Protein AF-A0A093DUX9-F1 (afdb_monomer)

Mean predicted aligned error: 4.05 Å

Structure (mmCIF, N/CA/C/O backbone):
data_AF-A0A093DUX9-F1
#
_entry.id   AF-A0A093DUX9-F1
#
loop_
_atom_site.group_PDB
_atom_site.id
_atom_site.type_symbol
_atom_site.label_atom_id
_atom_site.label_alt_id
_atom_site.label_comp_id
_atom_site.label_asym_id
_atom_site.label_entity_id
_atom_site.label_seq_id
_atom_site.pdbx_PDB_ins_code
_atom_site.Cartn_x
_atom_site.Cartn_y
_atom_site.Cartn_z
_atom_site.occupancy
_atom_site.B_iso_or_equiv
_atom_site.auth_seq_id
_atom_site.auth_comp_id
_atom_site.auth_asym_id
_atom_site.auth_atom_id
_atom_site.pdbx_PDB_model_num
ATOM 1 N N . TYR A 1 1 ? -20.071 2.896 9.897 1.00 90.00 1 TYR A N 1
ATOM 2 C CA . TYR A 1 1 ? -19.158 2.343 8.878 1.00 90.00 1 TYR A CA 1
ATOM 3 C C . TYR A 1 1 ? -18.357 1.132 9.365 1.00 90.00 1 TYR A C 1
ATOM 5 O O . TYR A 1 1 ? -17.882 0.376 8.528 1.00 90.00 1 TYR A O 1
ATOM 13 N N . THR A 1 2 ? -18.214 0.906 10.672 1.00 94.50 2 THR A N 1
ATOM 14 C CA . THR A 1 2 ? -17.433 -0.192 11.267 1.00 94.50 2 THR A CA 1
ATOM 15 C C . THR A 1 2 ? -18.324 -1.290 11.864 1.00 94.50 2 THR A C 1
ATOM 17 O O . THR A 1 2 ? -19.437 -1.023 12.318 1.00 94.50 2 THR A O 1
ATOM 20 N N . LEU A 1 3 ? -17.825 -2.530 11.890 1.00 92.88 3 LEU A N 1
ATOM 21 C CA . LEU A 1 3 ? -18.452 -3.678 12.562 1.00 92.88 3 LEU A CA 1
ATOM 22 C C . LEU A 1 3 ? -17.737 -3.993 13.878 1.00 92.88 3 LEU A C 1
ATOM 24 O O . LEU A 1 3 ? -16.577 -3.620 14.057 1.00 92.88 3 LEU A O 1
ATOM 28 N N . ASP A 1 4 ? -18.424 -4.681 14.788 1.00 93.56 4 ASP A N 1
ATOM 29 C CA . ASP A 1 4 ? -17.842 -5.113 16.060 1.00 93.56 4 ASP A CA 1
ATOM 30 C C . ASP A 1 4 ? -16.812 -6.233 15.868 1.00 93.56 4 ASP A C 1
ATOM 32 O O . ASP A 1 4 ? -17.068 -7.168 15.110 1.00 93.56 4 ASP A O 1
ATOM 36 N N . ASN A 1 5 ? -15.627 -6.089 16.474 1.00 91.62 5 ASN A N 1
ATOM 37 C CA . ASN A 1 5 ? -14.488 -6.997 16.304 1.00 91.62 5 ASN A CA 1
ATOM 38 C C . ASN A 1 5 ? -13.404 -6.781 17.378 1.00 91.62 5 ASN A C 1
ATOM 40 O O . ASN A 1 5 ? -13.382 -5.744 18.036 1.00 91.62 5 ASN A O 1
ATOM 44 N N . ASP A 1 6 ? -12.463 -7.726 17.466 1.00 92.38 6 ASP A N 1
ATOM 45 C CA . ASP A 1 6 ? -11.360 -7.724 18.441 1.00 92.38 6 ASP A CA 1
ATOM 46 C C . ASP A 1 6 ? -10.041 -7.123 17.903 1.00 92.38 6 ASP A C 1
ATOM 48 O O . ASP A 1 6 ? -8.997 -7.229 18.546 1.00 92.38 6 ASP A O 1
ATOM 52 N N . VAL A 1 7 ? -10.056 -6.520 16.709 1.00 93.38 7 VAL A N 1
ATOM 53 C CA . VAL A 1 7 ? -8.857 -5.980 16.039 1.00 93.38 7 VAL A CA 1
ATOM 54 C C . VAL A 1 7 ? -8.698 -4.483 16.302 1.00 93.38 7 VAL A C 1
ATOM 56 O O . VAL A 1 7 ? -7.594 -4.016 16.582 1.00 93.38 7 VAL A O 1
ATOM 59 N N . LEU A 1 8 ? -9.791 -3.721 16.210 1.00 94.75 8 LEU A N 1
ATOM 60 C CA . LEU A 1 8 ? -9.800 -2.272 16.419 1.00 94.75 8 LEU A CA 1
ATOM 61 C C .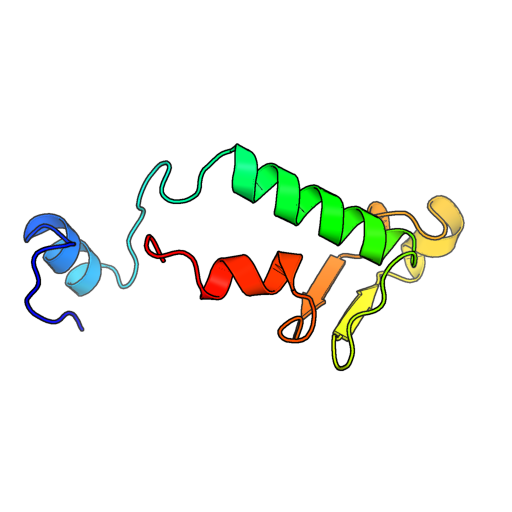 LEU A 1 8 ? -10.405 -1.916 17.774 1.00 94.75 8 LEU A C 1
ATOM 63 O O . LEU A 1 8 ? -11.464 -2.423 18.141 1.00 94.75 8 LEU A O 1
ATOM 67 N N . THR A 1 9 ? -9.789 -0.969 18.483 1.00 95.31 9 THR A N 1
ATOM 68 C CA . THR A 1 9 ? -10.369 -0.462 19.733 1.00 95.31 9 THR A CA 1
ATOM 69 C C . THR A 1 9 ? -11.627 0.363 19.463 1.00 95.31 9 THR A C 1
ATOM 71 O O . THR A 1 9 ? -11.829 0.906 18.370 1.00 95.31 9 THR A O 1
ATOM 74 N N . THR A 1 10 ? -12.470 0.512 20.484 1.00 95.75 10 THR A N 1
ATOM 75 C CA . THR A 1 10 ? -13.668 1.357 20.418 1.00 95.75 10 THR A CA 1
ATOM 76 C C . THR A 1 10 ? -13.329 2.786 19.995 1.00 95.75 10 THR A C 1
ATOM 78 O O . THR A 1 10 ? -14.017 3.361 19.156 1.00 95.75 10 THR A O 1
ATOM 81 N N . GLU A 1 11 ? -12.236 3.347 20.511 1.00 96.12 11 GLU A N 1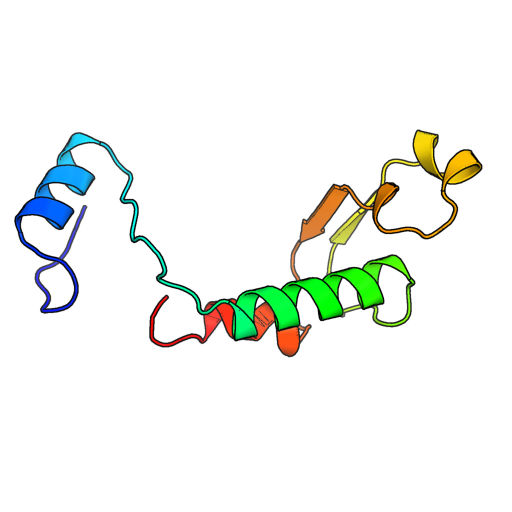
ATOM 82 C CA . GLU A 1 11 ? -11.789 4.703 20.183 1.00 96.12 11 GLU A CA 1
ATOM 83 C C . GLU A 1 11 ? -11.336 4.813 18.726 1.00 96.12 11 GLU A C 1
ATOM 85 O O . GLU A 1 11 ? -11.640 5.801 18.064 1.00 96.12 11 GLU A O 1
ATOM 90 N N . GLN A 1 12 ? -10.642 3.799 18.200 1.00 97.06 12 GLN A N 1
ATOM 91 C CA . GLN A 1 12 ? -10.234 3.763 16.794 1.00 97.06 12 GLN A CA 1
ATOM 92 C C . GLN A 1 12 ? -11.439 3.686 15.856 1.00 97.06 12 GLN A C 1
ATOM 94 O O . GLN A 1 12 ? -11.470 4.367 14.830 1.00 97.06 12 GLN A O 1
ATOM 99 N N . ARG A 1 13 ? -12.444 2.883 16.218 1.00 97.19 13 ARG A N 1
ATOM 100 C CA . ARG A 1 13 ? -13.696 2.792 15.463 1.00 97.19 13 ARG A CA 1
ATOM 101 C C . ARG A 1 13 ? -14.454 4.109 15.500 1.00 97.19 13 ARG A C 1
ATOM 103 O O . ARG A 1 13 ? -14.806 4.604 14.438 1.00 97.19 13 ARG A O 1
ATOM 110 N N . GLN A 1 14 ? -14.633 4.706 16.679 1.00 97.12 14 GLN A N 1
ATOM 111 C CA . GLN A 1 14 ? -15.291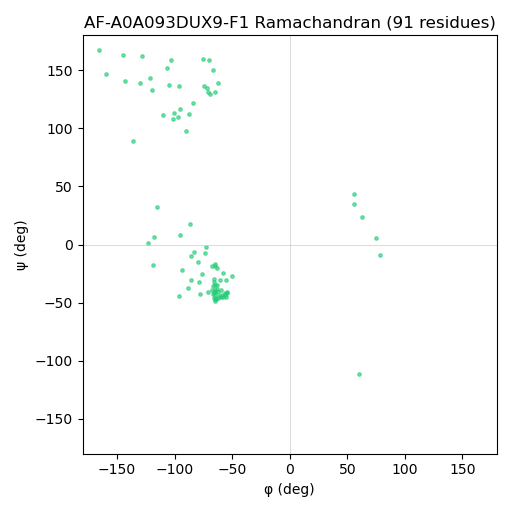 6.006 16.807 1.00 97.12 14 GLN A CA 1
ATOM 112 C C . GLN A 1 14 ? -14.552 7.086 16.008 1.00 97.12 14 GLN A C 1
ATOM 114 O O . GLN A 1 14 ? -15.177 7.829 15.258 1.00 97.12 14 GLN A O 1
ATOM 119 N N . PHE A 1 15 ? -13.217 7.112 16.073 1.00 98.00 15 PHE A N 1
ATOM 120 C CA . PHE A 1 15 ? -12.409 8.013 15.256 1.00 98.00 15 PHE A CA 1
ATOM 121 C C . PHE A 1 15 ? -12.691 7.828 13.759 1.00 98.00 15 PHE A C 1
ATOM 123 O O . PHE A 1 15 ? -12.843 8.815 13.042 1.00 98.00 15 PHE A O 1
ATOM 130 N N . TYR A 1 16 ? -12.788 6.585 13.281 1.00 97.56 16 TYR A N 1
ATOM 131 C CA . TYR A 1 16 ? -13.123 6.310 11.885 1.00 97.56 16 TYR A CA 1
ATOM 132 C C . TYR A 1 16 ? -14.550 6.749 11.527 1.00 97.56 16 TYR A C 1
ATOM 134 O O . TYR A 1 16 ? -14.745 7.315 10.456 1.00 97.56 16 TYR A O 1
ATOM 142 N N . GLU A 1 17 ? -15.538 6.528 12.399 1.00 97.25 17 GLU A N 1
ATOM 143 C CA . GLU A 1 17 ? -16.912 7.008 12.178 1.00 97.25 17 GLU A CA 1
ATOM 144 C C . GLU A 1 17 ? -16.965 8.537 12.035 1.00 97.25 17 GLU A C 1
ATOM 146 O O . GLU A 1 17 ? -17.675 9.046 11.169 1.00 97.25 17 GLU A O 1
ATOM 151 N N . ASP A 1 18 ? -16.174 9.256 12.835 1.00 98.12 18 ASP A N 1
ATOM 152 C CA . ASP A 1 18 ? -16.155 10.720 12.845 1.00 98.12 18 ASP A CA 1
ATOM 153 C C . ASP A 1 18 ? -15.341 11.319 11.680 1.00 98.12 18 ASP A C 1
ATOM 155 O O . ASP A 1 18 ? -15.662 12.405 11.197 1.00 98.12 18 ASP A O 1
ATOM 159 N N . ASN A 1 19 ? -14.280 10.635 11.222 1.00 98.06 19 ASN A N 1
ATOM 160 C CA . ASN A 1 19 ? -13.279 11.211 10.307 1.00 98.06 19 ASN A CA 1
ATOM 161 C C . ASN A 1 19 ? -13.162 10.503 8.944 1.00 98.06 19 ASN A C 1
ATOM 163 O O . ASN A 1 19 ? -12.584 11.064 8.013 1.00 98.06 19 ASN A O 1
ATOM 167 N N . GLY A 1 20 ? -13.658 9.272 8.805 1.00 97.31 20 GLY A N 1
ATOM 168 C CA . GLY A 1 20 ? -13.592 8.477 7.571 1.00 97.31 20 GLY A CA 1
ATOM 169 C C . GLY A 1 20 ? -12.221 7.869 7.240 1.00 97.31 20 GLY A C 1
ATOM 170 O O . GLY A 1 20 ? -12.058 7.281 6.171 1.00 97.31 20 GLY A O 1
ATOM 171 N N . TYR A 1 21 ? -11.227 7.991 8.125 1.00 97.19 21 TYR A N 1
ATOM 172 C CA . TYR A 1 21 ? -9.912 7.359 7.982 1.00 97.19 21 TYR A CA 1
ATOM 173 C C . TYR A 1 21 ? -9.350 6.923 9.338 1.00 97.19 21 TYR A C 1
ATOM 175 O O . TYR A 1 21 ? -9.795 7.380 10.387 1.00 97.19 21 TYR A O 1
ATOM 183 N N . LEU A 1 22 ? -8.349 6.041 9.314 1.00 97.38 22 LEU A N 1
ATOM 184 C CA . LEU A 1 22 ? -7.635 5.584 10.504 1.00 97.38 22 LEU A CA 1
ATOM 185 C C . LEU A 1 22 ? -6.150 5.388 10.180 1.00 97.38 22 LEU A C 1
ATOM 187 O O . LEU A 1 22 ? -5.808 4.899 9.107 1.00 97.38 22 LEU A O 1
ATOM 191 N N . LEU A 1 23 ? -5.267 5.763 11.108 1.00 96.94 23 LEU A N 1
ATOM 192 C CA . LEU A 1 23 ? -3.823 5.559 10.980 1.00 96.94 23 LEU A CA 1
ATOM 193 C C . LEU A 1 23 ? -3.348 4.495 11.971 1.00 96.94 23 LEU A C 1
ATOM 195 O O . LEU A 1 23 ? -3.288 4.756 13.174 1.00 96.94 23 LEU A O 1
ATOM 199 N N . ILE A 1 24 ? -2.925 3.337 11.460 1.00 97.12 24 ILE A N 1
ATOM 200 C CA . ILE A 1 24 ? -2.243 2.312 12.256 1.00 97.12 24 ILE A CA 1
ATOM 201 C C . ILE A 1 24 ? -0.737 2.407 12.013 1.00 97.12 24 ILE A C 1
ATOM 203 O O . ILE A 1 24 ? -0.240 2.193 10.907 1.00 97.12 24 ILE A O 1
ATOM 207 N N . LYS A 1 25 ? 0.009 2.790 13.050 1.00 96.25 25 LYS A N 1
ATOM 208 C CA . LYS A 1 25 ? 1.465 2.956 12.957 1.00 96.25 25 LYS A CA 1
ATOM 209 C C . LYS A 1 25 ? 2.141 1.589 12.921 1.00 96.25 25 LYS A C 1
ATOM 211 O O . LYS A 1 25 ? 1.823 0.743 13.746 1.00 96.25 25 LYS A O 1
ATOM 216 N N . LYS A 1 26 ? 3.134 1.434 12.037 1.00 96.19 26 LYS A N 1
ATOM 217 C CA . LYS A 1 26 ? 3.951 0.211 11.909 1.00 96.19 26 LYS A CA 1
ATOM 218 C C . LYS A 1 26 ? 3.123 -1.062 11.655 1.00 96.19 26 LYS A C 1
ATOM 220 O O . LYS A 1 26 ? 3.475 -2.118 12.161 1.00 96.19 26 LYS A O 1
ATOM 225 N N . LEU A 1 27 ? 2.021 -0.942 10.906 1.00 97.25 27 LEU A N 1
ATOM 226 C CA . LEU A 1 27 ? 1.162 -2.081 10.566 1.00 97.25 27 LEU A CA 1
ATOM 227 C C . LEU A 1 27 ? 1.885 -3.093 9.667 1.00 97.25 27 LEU A C 1
ATOM 229 O O . LEU A 1 27 ? 1.844 -4.288 9.919 1.00 97.25 27 LEU A O 1
ATOM 233 N N . VAL A 1 28 ? 2.574 -2.595 8.638 1.00 97.94 28 VAL A N 1
ATOM 234 C CA . VAL A 1 28 ? 3.390 -3.405 7.726 1.00 97.94 28 VAL A CA 1
ATOM 235 C C . VAL A 1 28 ? 4.842 -3.357 8.188 1.00 97.94 28 VAL A C 1
ATOM 237 O O . VAL A 1 28 ? 5.346 -2.284 8.532 1.00 97.94 28 VAL A O 1
ATOM 240 N N . SER A 1 29 ? 5.509 -4.511 8.194 1.00 98.06 29 SER A N 1
ATOM 241 C CA . SER A 1 29 ? 6.905 -4.634 8.614 1.00 98.06 29 SER A CA 1
ATOM 242 C C . SER A 1 29 ? 7.866 -3.909 7.658 1.00 98.06 29 SER A C 1
A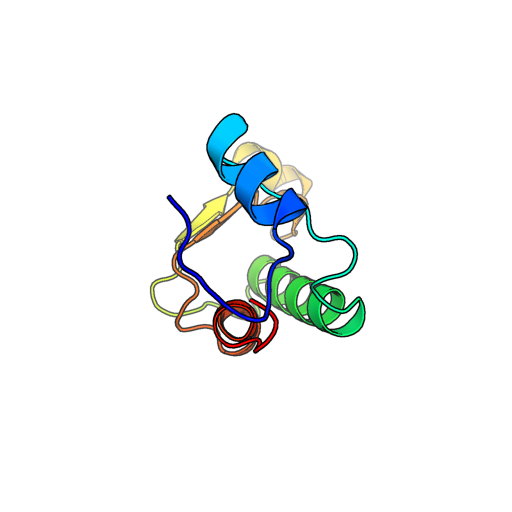TOM 244 O O . SER A 1 29 ? 7.629 -3.832 6.450 1.00 98.06 29 SER A O 1
ATOM 246 N N . ASP A 1 30 ? 8.997 -3.420 8.179 1.00 98.25 30 ASP A N 1
ATOM 247 C CA . ASP A 1 30 ? 10.055 -2.825 7.344 1.00 98.25 30 ASP A CA 1
ATOM 248 C C . ASP A 1 30 ? 10.619 -3.842 6.330 1.00 98.25 30 ASP A C 1
ATOM 250 O O . ASP A 1 30 ? 11.018 -3.472 5.225 1.00 98.25 30 ASP A O 1
ATOM 254 N N . GLU A 1 31 ? 10.616 -5.134 6.681 1.00 98.19 31 GLU A N 1
ATOM 255 C CA . GLU A 1 31 ? 11.032 -6.223 5.793 1.00 98.19 31 GLU A CA 1
ATOM 256 C C . GLU A 1 31 ? 10.099 -6.356 4.582 1.00 98.19 31 GLU A C 1
ATOM 258 O O . GLU A 1 31 ? 10.568 -6.427 3.443 1.00 98.19 31 GLU A O 1
ATOM 263 N N . ASP A 1 32 ? 8.783 -6.347 4.801 1.00 98.19 32 ASP A N 1
ATOM 264 C CA . ASP A 1 32 ? 7.804 -6.422 3.717 1.00 98.19 32 ASP A CA 1
ATOM 265 C C . ASP A 1 32 ? 7.843 -5.177 2.833 1.00 98.19 32 ASP A C 1
ATOM 267 O O . ASP A 1 32 ? 7.866 -5.306 1.606 1.00 98.19 32 ASP A O 1
ATOM 271 N N . ILE A 1 33 ? 7.948 -3.986 3.435 1.00 98.31 33 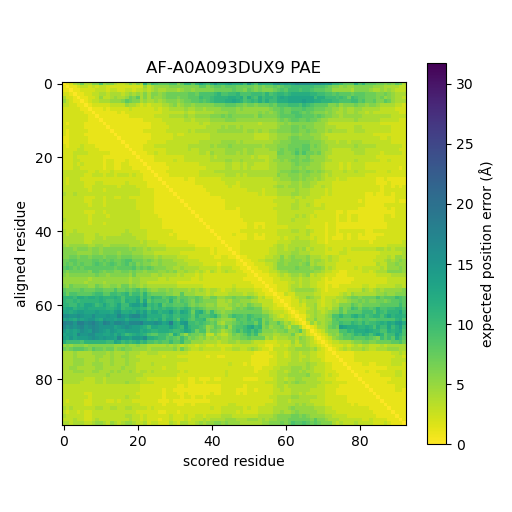ILE A N 1
ATOM 272 C CA . ILE A 1 33 ? 8.126 -2.721 2.705 1.00 98.31 33 ILE A CA 1
ATOM 273 C 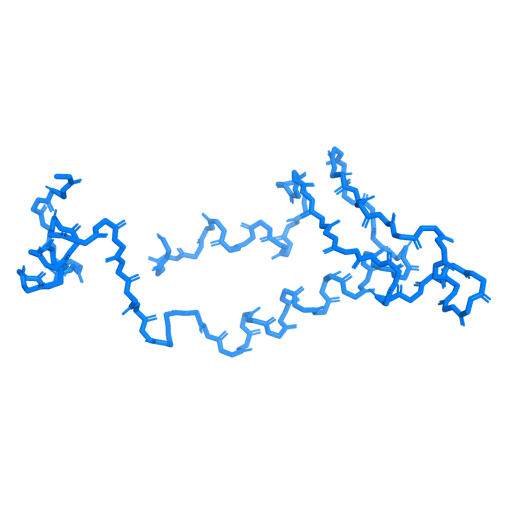C . ILE A 1 33 ? 9.348 -2.805 1.783 1.00 98.31 33 ILE A C 1
ATOM 275 O O . ILE A 1 33 ? 9.271 -2.443 0.605 1.00 98.31 33 ILE A O 1
ATOM 279 N N . GLU A 1 34 ? 10.470 -3.324 2.283 1.00 98.50 34 GLU A N 1
ATOM 280 C CA . GLU A 1 34 ? 11.695 -3.470 1.500 1.00 98.50 34 GLU A CA 1
ATOM 281 C C . GLU A 1 34 ? 11.548 -4.499 0.367 1.00 98.50 34 GLU A C 1
ATOM 283 O O . GLU A 1 34 ? 12.080 -4.293 -0.729 1.00 98.50 34 GLU A O 1
ATOM 288 N N . ARG A 1 35 ? 10.797 -5.585 0.579 1.00 98.44 35 ARG A N 1
ATOM 289 C CA . ARG A 1 35 ? 10.476 -6.559 -0.478 1.00 98.44 35 ARG A CA 1
ATOM 290 C C . ARG A 1 35 ? 9.630 -5.932 -1.587 1.00 98.44 35 ARG A C 1
ATOM 292 O O . ARG A 1 35 ? 9.996 -6.056 -2.755 1.00 98.44 35 ARG A O 1
ATOM 299 N N . PHE A 1 36 ? 8.574 -5.191 -1.243 1.00 98.06 36 PHE A N 1
ATOM 300 C CA . PHE A 1 36 ? 7.740 -4.494 -2.232 1.00 98.06 36 PHE A CA 1
ATOM 301 C C . PHE A 1 36 ? 8.542 -3.450 -3.014 1.00 98.06 36 PHE A C 1
ATOM 303 O O . PHE A 1 36 ? 8.436 -3.359 -4.238 1.00 98.06 36 PHE A O 1
ATOM 310 N N . ARG A 1 37 ? 9.417 -2.705 -2.324 1.00 97.38 37 ARG A N 1
ATOM 311 C CA . ARG A 1 37 ? 10.325 -1.742 -2.956 1.00 97.38 37 ARG A CA 1
ATOM 312 C C . ARG A 1 37 ? 11.253 -2.420 -3.963 1.00 97.38 37 ARG A C 1
ATOM 314 O O . ARG A 1 37 ? 11.436 -1.902 -5.065 1.00 97.38 37 ARG A O 1
ATOM 321 N N . LYS A 1 38 ? 11.839 -3.570 -3.611 1.00 97.81 38 LYS A N 1
ATOM 322 C CA . LYS A 1 38 ? 12.709 -4.339 -4.515 1.00 97.81 38 LYS A CA 1
ATOM 323 C C . LYS A 1 38 ? 11.959 -4.805 -5.758 1.00 97.81 38 LYS A C 1
ATOM 325 O O . LYS A 1 38 ? 12.488 -4.630 -6.853 1.00 97.81 38 LYS A O 1
ATOM 330 N N . GLU A 1 39 ? 10.744 -5.327 -5.616 1.00 97.69 39 GLU A N 1
ATOM 331 C CA . GLU A 1 39 ? 9.966 -5.773 -6.776 1.00 97.69 39 GLU A CA 1
ATOM 332 C C . GLU A 1 39 ? 9.587 -4.607 -7.693 1.00 97.69 39 GLU A C 1
ATOM 334 O O . GLU A 1 39 ? 9.806 -4.670 -8.904 1.00 97.69 39 GLU A O 1
ATOM 339 N N . PHE A 1 40 ? 9.156 -3.478 -7.123 1.00 96.56 40 PHE A N 1
ATOM 340 C CA . PHE A 1 40 ? 8.906 -2.259 -7.891 1.00 96.56 40 PHE A CA 1
ATOM 341 C C . PHE A 1 40 ? 10.141 -1.811 -8.692 1.00 96.56 40 PHE A C 1
ATOM 343 O O . PHE A 1 40 ? 10.030 -1.462 -9.870 1.00 96.56 40 PHE A O 1
ATOM 350 N N . MET A 1 41 ? 11.339 -1.874 -8.102 1.00 95.62 41 MET A N 1
ATOM 351 C CA . MET A 1 41 ? 12.583 -1.554 -8.813 1.00 95.62 41 MET A CA 1
ATOM 352 C C . MET A 1 41 ? 12.852 -2.507 -9.985 1.00 95.62 41 MET A C 1
ATOM 354 O O . MET A 1 41 ? 13.320 -2.056 -11.035 1.00 95.62 41 MET A O 1
ATOM 358 N N . ARG A 1 42 ? 12.548 -3.803 -9.840 1.00 96.19 42 ARG A N 1
ATOM 359 C CA . ARG A 1 42 ? 12.667 -4.795 -10.924 1.00 96.19 42 ARG A CA 1
ATOM 360 C C . ARG A 1 42 ? 11.691 -4.489 -12.063 1.00 96.19 42 ARG A C 1
ATOM 362 O O . ARG A 1 42 ? 12.082 -4.554 -13.229 1.00 96.19 42 ARG A O 1
ATOM 369 N N . ILE A 1 43 ? 10.467 -4.060 -11.745 1.00 94.81 43 ILE A N 1
ATOM 370 C CA . ILE A 1 43 ? 9.486 -3.591 -12.739 1.00 94.81 43 ILE A CA 1
ATOM 371 C C . ILE A 1 43 ? 10.004 -2.353 -13.480 1.00 94.81 43 ILE A C 1
ATOM 373 O O . ILE A 1 43 ? 9.961 -2.298 -14.711 1.00 94.81 43 ILE A O 1
ATOM 377 N N . CYS A 1 44 ? 10.556 -1.374 -12.758 1.00 92.12 44 CYS A N 1
ATOM 378 C CA . CYS A 1 44 ? 11.103 -0.157 -13.364 1.00 92.12 44 CYS A CA 1
ATOM 379 C C . CYS A 1 44 ? 12.207 -0.474 -14.380 1.00 92.12 44 CYS A C 1
ATOM 381 O O . CYS A 1 44 ? 12.169 0.011 -15.514 1.00 92.12 44 CYS A O 1
ATOM 383 N N . LYS A 1 45 ? 13.121 -1.377 -14.005 1.00 91.56 45 LYS A N 1
ATOM 384 C CA . LYS A 1 45 ? 14.210 -1.878 -14.856 1.00 91.56 45 LYS A CA 1
ATOM 385 C C . LYS A 1 45 ? 13.753 -2.828 -15.967 1.00 91.56 45 LYS A C 1
ATOM 387 O O . LYS A 1 45 ? 14.579 -3.240 -16.778 1.00 91.56 45 LYS A O 1
ATOM 392 N N . ARG A 1 46 ? 12.453 -3.144 -16.043 1.00 89.94 46 ARG A N 1
ATOM 393 C CA . ARG A 1 46 ? 11.847 -4.102 -16.987 1.00 89.94 46 ARG A CA 1
ATOM 394 C C . ARG A 1 46 ? 12.352 -5.540 -16.824 1.00 89.94 46 ARG A C 1
ATOM 396 O O . ARG A 1 46 ? 12.282 -6.325 -17.763 1.00 89.94 46 ARG A O 1
ATOM 403 N N . GLU A 1 47 ? 12.853 -5.885 -15.642 1.00 94.25 47 GLU A N 1
ATOM 404 C CA . GLU A 1 47 ? 13.242 -7.255 -15.280 1.00 94.25 47 GLU A CA 1
ATOM 405 C C . GLU A 1 47 ? 12.008 -8.120 -14.982 1.00 94.25 47 GLU A C 1
ATOM 407 O O . GLU A 1 47 ? 12.043 -9.339 -15.134 1.00 94.25 47 GLU A O 1
ATOM 412 N N . VAL A 1 48 ? 10.912 -7.475 -14.572 1.00 94.31 48 VAL A N 1
ATOM 413 C CA . VAL A 1 48 ? 9.598 -8.076 -14.335 1.00 94.31 48 VAL A CA 1
ATOM 414 C C . VAL A 1 48 ? 8.554 -7.244 -15.070 1.00 94.31 48 VAL A C 1
ATOM 416 O O . VAL A 1 48 ? 8.623 -6.015 -15.084 1.00 94.31 48 VAL A O 1
ATOM 419 N N . ASN A 1 49 ? 7.593 -7.911 -15.704 1.00 93.00 49 ASN A N 1
ATOM 420 C CA . ASN A 1 49 ? 6.460 -7.265 -16.354 1.00 93.00 49 ASN A CA 1
ATOM 421 C C . ASN A 1 49 ? 5.186 -8.048 -16.011 1.00 93.00 49 ASN A C 1
ATOM 423 O O . ASN A 1 49 ? 4.872 -9.010 -16.718 1.00 93.00 49 ASN A O 1
ATOM 427 N N . PRO A 1 50 ? 4.503 -7.703 -14.906 1.00 94.00 50 PRO A N 1
ATOM 428 C CA . PRO A 1 50 ? 3.343 -8.453 -14.451 1.00 94.00 50 PRO A CA 1
ATOM 429 C C . PRO A 1 50 ? 2.223 -8.419 -15.488 1.00 94.00 50 PRO A C 1
ATOM 431 O O . PRO A 1 50 ? 1.968 -7.390 -16.119 1.00 94.00 50 PRO A O 1
ATOM 434 N N . LEU A 1 51 ? 1.555 -9.555 -15.680 1.00 94.62 51 LEU A N 1
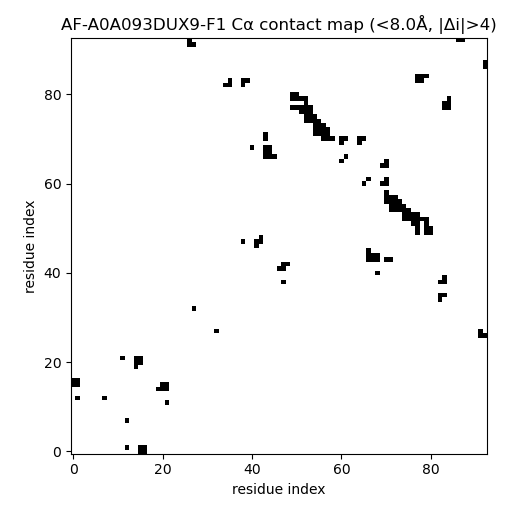ATOM 435 C CA . LEU A 1 51 ? 0.467 -9.656 -16.644 1.00 94.62 51 LEU A CA 1
ATOM 436 C C . LEU A 1 51 ? -0.697 -8.754 -16.214 1.00 94.62 51 LEU A C 1
ATOM 438 O O . LEU A 1 51 ? -1.117 -8.783 -15.064 1.00 94.62 51 LEU A O 1
ATOM 442 N N . GLY A 1 52 ? -1.215 -7.951 -17.143 1.00 94.06 52 GLY A N 1
ATOM 443 C CA . GLY A 1 52 ? -2.344 -7.054 -16.879 1.00 94.06 52 GLY A CA 1
ATOM 444 C C . GLY A 1 52 ? -1.991 -5.769 -16.124 1.00 94.06 52 GLY A C 1
ATOM 445 O O . GLY A 1 52 ? -2.823 -4.867 -16.093 1.00 94.06 52 GLY A O 1
ATOM 446 N N . ALA A 1 53 ? -0.770 -5.631 -15.598 1.00 96.44 53 ALA A N 1
ATOM 447 C CA . ALA A 1 53 ? -0.379 -4.432 -14.870 1.00 96.44 53 ALA A CA 1
ATOM 448 C C . ALA A 1 53 ? -0.201 -3.220 -15.796 1.00 96.44 53 ALA A C 1
ATOM 450 O O . ALA A 1 53 ? 0.463 -3.280 -16.837 1.00 96.44 53 ALA A O 1
ATOM 451 N N . MET A 1 54 ? -0.742 -2.078 -15.376 1.00 95.94 54 MET A N 1
ATOM 452 C CA . MET A 1 54 ? -0.578 -0.798 -16.060 1.00 95.94 54 MET A CA 1
ATOM 453 C C . MET A 1 54 ? 0.569 -0.004 -15.434 1.00 95.94 54 MET A C 1
ATOM 455 O O . MET A 1 54 ? 0.495 0.418 -14.280 1.00 95.94 54 MET A O 1
ATOM 459 N N . ILE A 1 55 ? 1.622 0.250 -16.216 1.00 94.75 55 ILE A N 1
ATOM 460 C CA . ILE A 1 55 ? 2.789 1.030 -15.782 1.00 94.75 55 ILE A CA 1
ATOM 461 C C . ILE A 1 55 ? 2.690 2.447 -16.354 1.00 94.75 55 ILE A C 1
ATOM 463 O O . ILE A 1 55 ? 2.899 2.660 -17.550 1.00 94.75 55 ILE A O 1
ATOM 467 N N . MET A 1 56 ? 2.405 3.424 -15.494 1.00 93.56 56 MET A N 1
ATOM 468 C CA . MET A 1 56 ? 2.333 4.839 -15.854 1.00 93.56 56 MET A CA 1
ATOM 469 C C . MET A 1 56 ? 3.729 5.460 -15.830 1.00 93.56 56 MET A C 1
ATOM 471 O O . MET A 1 56 ? 4.405 5.451 -14.796 1.00 93.56 56 MET A O 1
ATOM 475 N N . LYS A 1 57 ? 4.148 6.018 -16.967 1.00 91.69 57 LYS A N 1
ATOM 476 C CA . LYS A 1 57 ? 5.479 6.600 -17.161 1.00 91.69 57 LYS A CA 1
ATOM 477 C C . LYS A 1 57 ? 5.396 8.061 -17.561 1.00 91.69 57 LYS A C 1
ATOM 479 O O . LYS A 1 57 ? 4.520 8.436 -18.337 1.00 91.69 57 LYS A O 1
ATOM 484 N N . ASP A 1 58 ? 6.338 8.853 -17.070 1.00 90.88 58 ASP A N 1
ATOM 485 C CA . ASP A 1 58 ? 6.571 10.201 -17.571 1.00 90.88 58 ASP A CA 1
ATOM 486 C C . ASP A 1 58 ? 7.603 10.159 -18.704 1.00 90.88 58 ASP A C 1
ATOM 488 O O . ASP A 1 58 ? 8.815 10.117 -18.479 1.00 90.88 58 ASP A O 1
ATOM 492 N N . GLU A 1 59 ? 7.128 10.151 -19.950 1.00 85.19 59 GLU A N 1
ATOM 493 C CA . GLU A 1 59 ? 8.011 10.092 -21.121 1.00 85.19 59 GLU A CA 1
ATOM 494 C C . GLU A 1 59 ? 8.925 11.325 -21.241 1.00 85.19 59 GLU A C 1
ATOM 496 O O . GLU A 1 59 ? 9.982 11.224 -21.865 1.00 85.19 59 GLU A O 1
ATOM 501 N N . SER A 1 60 ? 8.593 12.460 -20.607 1.00 89.06 60 SER A N 1
ATOM 502 C CA . SER A 1 60 ? 9.467 13.642 -20.616 1.00 89.06 60 SER A CA 1
ATOM 503 C C . SER A 1 60 ? 10.791 13.391 -19.882 1.00 89.06 60 SER A C 1
ATOM 505 O O . SER A 1 60 ? 11.834 13.917 -20.271 1.00 89.06 60 SER A O 1
ATOM 507 N N . LEU A 1 61 ? 10.773 12.508 -18.880 1.00 87.50 61 LEU A N 1
ATOM 508 C CA . LEU A 1 61 ? 11.926 12.133 -18.060 1.00 87.50 61 LEU A CA 1
ATOM 509 C C . LEU A 1 61 ? 12.770 11.013 -18.683 1.00 87.50 61 LEU A C 1
ATOM 511 O O . LEU A 1 61 ? 13.881 10.724 -18.225 1.00 87.50 61 LEU A O 1
ATOM 515 N N . ARG A 1 62 ? 12.273 10.378 -19.748 1.00 82.75 62 ARG A N 1
ATOM 516 C CA . ARG A 1 62 ? 12.918 9.218 -20.371 1.00 82.75 62 ARG A CA 1
ATOM 517 C C . ARG A 1 62 ? 14.272 9.547 -20.995 1.00 82.75 62 ARG A C 1
ATOM 519 O O . ARG A 1 62 ? 15.171 8.713 -20.941 1.00 82.75 62 ARG A O 1
ATOM 526 N N . SER A 1 63 ? 14.441 10.739 -21.564 1.00 84.75 63 SER A N 1
ATOM 527 C CA . SER A 1 63 ? 15.721 11.174 -22.145 1.00 84.75 63 SER A CA 1
ATOM 528 C C . SER A 1 63 ? 16.815 11.338 -21.084 1.00 84.75 63 SER A C 1
ATOM 530 O O . SER A 1 63 ? 17.981 11.070 -21.360 1.00 84.75 63 SER A O 1
ATOM 532 N N . GLN A 1 64 ? 16.436 11.728 -19.864 1.00 87.25 64 GLN A N 1
ATOM 533 C CA . GLN A 1 64 ? 17.356 11.978 -18.758 1.00 87.25 64 GLN A CA 1
ATOM 534 C C . GLN A 1 64 ? 17.650 10.718 -17.934 1.00 87.25 64 GLN A C 1
ATOM 536 O O . GLN A 1 64 ? 18.775 10.535 -17.472 1.00 87.25 64 GLN A O 1
ATOM 541 N N . TYR A 1 65 ? 16.650 9.855 -17.736 1.00 82.62 65 TYR A N 1
ATOM 542 C CA . TYR A 1 65 ? 16.730 8.742 -16.783 1.00 82.62 65 TYR A CA 1
ATOM 543 C C . TYR A 1 65 ? 16.487 7.355 -17.403 1.00 82.62 65 TYR A C 1
ATOM 545 O O . TYR A 1 65 ? 16.528 6.346 -16.698 1.00 82.62 65 TYR A O 1
ATOM 553 N N . GLY A 1 66 ? 16.264 7.262 -18.716 1.00 80.88 66 GLY A N 1
ATOM 554 C CA . GLY A 1 66 ? 16.167 5.994 -19.442 1.00 80.88 66 GLY A CA 1
ATOM 555 C C . GLY A 1 66 ? 15.031 5.087 -18.952 1.00 80.88 66 GLY A C 1
ATOM 556 O O . GLY A 1 66 ? 13.854 5.351 -19.191 1.00 80.88 66 GLY A O 1
ATOM 557 N N . HIS A 1 67 ? 15.384 3.966 -18.320 1.00 74.88 67 HIS A N 1
ATOM 558 C CA . HIS A 1 67 ? 14.446 2.997 -17.724 1.00 74.88 67 HIS A CA 1
ATOM 559 C C . HIS A 1 67 ? 14.599 2.909 -16.196 1.00 74.88 67 HIS A C 1
ATOM 561 O O . HIS A 1 67 ? 14.437 1.849 -15.605 1.00 74.88 67 HIS A O 1
ATOM 567 N N . SER A 1 68 ? 14.955 4.024 -15.559 1.00 79.75 68 SER A N 1
ATOM 568 C CA . SER A 1 68 ? 15.007 4.154 -14.100 1.00 79.75 68 SER A CA 1
ATOM 569 C C . SER A 1 68 ? 13.609 4.282 -13.486 1.00 79.75 68 SER A C 1
ATOM 571 O O . SER A 1 68 ? 12.653 4.713 -14.133 1.00 79.75 68 SER A O 1
ATOM 573 N N . GLU A 1 69 ? 13.525 3.979 -12.192 1.00 77.88 69 GLU A N 1
ATOM 574 C CA . GLU A 1 69 ? 12.402 4.269 -11.300 1.00 77.88 69 GLU A CA 1
ATOM 575 C C . GLU A 1 69 ? 11.928 5.723 -11.362 1.00 77.88 69 GLU A C 1
ATOM 577 O O . GLU A 1 69 ? 10.745 5.984 -11.195 1.00 77.88 69 GLU A O 1
ATOM 582 N N . LYS A 1 70 ? 12.814 6.666 -11.707 1.00 83.62 70 LYS A N 1
ATOM 583 C CA . LYS A 1 70 ? 12.474 8.088 -11.870 1.00 83.62 70 LYS A CA 1
ATOM 584 C C . LYS A 1 70 ? 11.508 8.369 -13.022 1.00 83.62 70 LYS A C 1
ATOM 586 O O . LYS A 1 70 ? 10.952 9.456 -13.085 1.00 83.62 70 LYS A O 1
ATOM 591 N N . VAL A 1 71 ? 11.347 7.423 -13.947 1.00 89.69 71 VAL A N 1
ATOM 592 C CA . VAL A 1 71 ? 10.436 7.534 -15.096 1.00 89.69 71 VAL A CA 1
ATOM 593 C C . VAL A 1 71 ? 9.073 6.911 -14.782 1.00 89.69 71 VAL A C 1
ATOM 595 O O . VAL A 1 71 ? 8.090 7.238 -15.441 1.00 89.69 71 VAL A O 1
ATOM 598 N N . VAL A 1 72 ? 8.990 6.002 -13.805 1.00 92.19 72 VAL A N 1
ATOM 599 C CA . VAL A 1 72 ? 7.761 5.273 -13.463 1.00 92.19 72 VAL A CA 1
ATOM 600 C C . VAL A 1 72 ? 7.065 5.959 -12.291 1.00 92.19 72 VAL A C 1
ATOM 602 O O . VAL A 1 72 ? 7.517 5.875 -11.155 1.00 92.19 72 VAL A O 1
ATOM 605 N N . ASN A 1 73 ? 5.921 6.587 -12.557 1.00 91.44 73 ASN A N 1
ATOM 606 C CA . ASN A 1 73 ? 5.153 7.303 -11.534 1.00 91.44 73 ASN A CA 1
ATOM 607 C C . ASN A 1 73 ? 4.205 6.382 -10.759 1.00 91.44 73 ASN A C 1
ATOM 609 O O . ASN A 1 73 ? 3.880 6.655 -9.605 1.00 91.44 73 ASN A O 1
ATOM 613 N N . LYS A 1 74 ? 3.699 5.326 -11.409 1.00 94.06 74 LYS A N 1
ATOM 614 C CA . LYS A 1 74 ? 2.701 4.430 -10.816 1.00 94.06 74 LYS A CA 1
ATOM 615 C C . LYS A 1 74 ? 2.656 3.080 -11.524 1.00 94.06 74 LYS A C 1
ATOM 617 O O . LYS A 1 74 ? 2.801 3.014 -12.742 1.00 94.06 74 LYS A O 1
ATOM 622 N N . VAL A 1 75 ? 2.377 2.029 -10.760 1.00 95.94 75 VAL A N 1
ATOM 623 C CA . VAL A 1 75 ? 1.979 0.706 -11.261 1.00 95.94 75 VAL A CA 1
ATOM 624 C C . VAL A 1 75 ? 0.593 0.398 -10.694 1.00 95.94 75 VAL A C 1
ATOM 626 O O . VAL A 1 75 ? 0.350 0.646 -9.513 1.00 95.94 75 VAL A O 1
ATOM 629 N N . GLN A 1 76 ? -0.328 -0.069 -11.532 1.00 97.25 76 GLN A N 1
ATOM 630 C CA . GLN A 1 76 ? -1.691 -0.462 -11.151 1.00 97.25 76 GLN A CA 1
ATOM 631 C C . GLN A 1 76 ? -1.989 -1.869 -11.669 1.00 97.25 76 GLN A C 1
ATOM 633 O O . GLN A 1 76 ? -1.278 -2.347 -12.551 1.00 97.25 76 GLN A O 1
ATOM 638 N N . ASP A 1 77 ? -3.020 -2.510 -11.118 1.00 96.88 77 ASP A N 1
ATOM 639 C CA . ASP A 1 77 ? -3.482 -3.845 -11.521 1.00 96.88 77 ASP A CA 1
ATOM 640 C C . ASP A 1 77 ? -2.376 -4.917 -11.454 1.00 96.88 77 ASP A C 1
ATOM 642 O O . ASP A 1 77 ? -2.194 -5.736 -12.353 1.00 96.88 77 ASP A O 1
ATOM 646 N N . PHE A 1 78 ? -1.598 -4.891 -10.368 1.00 96.94 78 PHE A N 1
ATOM 647 C CA . PHE A 1 78 ? -0.453 -5.775 -10.138 1.00 96.94 78 PHE A CA 1
ATOM 648 C C . PHE A 1 78 ? -0.819 -7.117 -9.480 1.00 96.94 78 PHE A C 1
ATOM 650 O O . PHE A 1 78 ? 0.062 -7.787 -8.954 1.00 96.94 78 PHE A O 1
ATOM 657 N N . GLN A 1 79 ? -2.088 -7.533 -9.488 1.00 96.81 79 GLN A N 1
ATOM 658 C CA . GLN A 1 79 ? -2.538 -8.768 -8.824 1.00 96.81 79 GLN A CA 1
ATOM 659 C C . GLN A 1 79 ? -1.839 -10.049 -9.310 1.00 96.81 79 GLN A C 1
ATOM 661 O O . GLN A 1 79 ? -1.732 -11.012 -8.558 1.00 96.81 79 GLN A O 1
ATOM 666 N N . GLU A 1 80 ? -1.315 -10.052 -10.539 1.00 97.12 80 GLU A N 1
ATOM 667 C CA . GLU A 1 80 ? -0.547 -11.177 -11.089 1.00 97.12 80 GLU A CA 1
ATOM 668 C C . GLU A 1 80 ? 0.940 -11.161 -10.671 1.00 97.12 80 GLU A C 1
ATOM 670 O O . GLU A 1 80 ? 1.683 -12.104 -10.956 1.00 97.12 80 GLU A O 1
ATOM 675 N N . ASP A 1 81 ? 1.402 -10.106 -9.990 1.00 97.81 81 ASP A N 1
ATOM 676 C CA . ASP A 1 81 ? 2.728 -10.047 -9.375 1.00 97.81 81 ASP A CA 1
ATOM 677 C C . ASP A 1 81 ? 2.677 -10.628 -7.959 1.00 97.81 81 ASP A C 1
ATOM 679 O O . ASP A 1 81 ? 2.085 -10.052 -7.049 1.00 97.81 81 ASP A O 1
ATOM 683 N N . LYS A 1 82 ? 3.330 -11.773 -7.749 1.00 96.81 82 LYS A N 1
ATOM 684 C CA . LYS A 1 82 ? 3.277 -12.490 -6.467 1.00 96.81 82 LYS A CA 1
ATOM 685 C C . LYS A 1 82 ? 3.876 -11.707 -5.300 1.00 96.81 82 LYS A C 1
ATOM 687 O O . LYS A 1 82 ? 3.411 -11.869 -4.174 1.00 96.81 82 LYS A O 1
ATOM 692 N N . GLU A 1 83 ? 4.923 -10.916 -5.532 1.00 97.81 83 GLU A N 1
ATOM 693 C CA . GLU A 1 83 ? 5.567 -10.169 -4.451 1.00 97.81 83 GLU A CA 1
ATOM 694 C C . GLU A 1 83 ? 4.748 -8.930 -4.096 1.00 97.81 83 GLU A C 1
ATOM 696 O O . GLU A 1 83 ? 4.538 -8.693 -2.910 1.00 97.81 83 GLU A O 1
ATOM 701 N N . LEU A 1 84 ? 4.223 -8.184 -5.075 1.00 97.75 84 LEU A N 1
ATOM 702 C CA . LEU A 1 84 ? 3.362 -7.028 -4.798 1.00 97.75 84 LEU A CA 1
ATOM 703 C C . LEU A 1 84 ? 1.983 -7.436 -4.264 1.00 97.75 84 LEU A C 1
ATOM 705 O O . LEU A 1 84 ? 1.489 -6.821 -3.319 1.00 97.75 84 LEU A O 1
ATOM 709 N N . PHE A 1 85 ? 1.374 -8.495 -4.807 1.00 97.94 85 PHE A N 1
ATOM 710 C CA . PHE A 1 85 ? 0.065 -8.973 -4.353 1.00 97.94 85 PHE A CA 1
ATOM 711 C C . PHE A 1 85 ? 0.099 -9.546 -2.933 1.00 97.94 85 PHE A C 1
ATOM 713 O O . PHE A 1 85 ? -0.935 -9.576 -2.270 1.00 97.94 85 PHE A O 1
ATOM 720 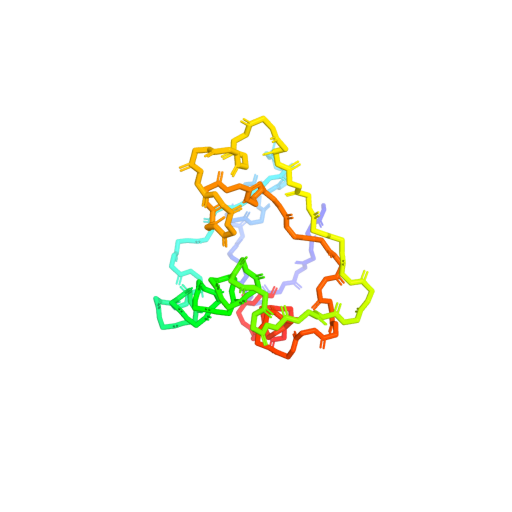N N . ARG A 1 86 ? 1.281 -9.915 -2.411 1.00 97.94 86 ARG A N 1
ATOM 721 C CA . ARG A 1 86 ? 1.420 -10.338 -1.009 1.00 97.94 86 ARG A CA 1
ATOM 722 C C . ARG A 1 86 ? 0.883 -9.286 -0.035 1.00 97.94 86 ARG A C 1
ATOM 724 O O . ARG A 1 86 ? 0.354 -9.672 0.999 1.00 97.94 86 ARG A O 1
ATOM 731 N N . TYR A 1 87 ? 0.949 -7.992 -0.368 1.00 98.00 87 TYR A N 1
ATOM 732 C CA . TYR A 1 87 ? 0.337 -6.933 0.445 1.00 98.00 87 TYR A CA 1
ATOM 733 C C . TYR A 1 87 ? -1.158 -7.182 0.707 1.00 98.00 87 TYR A C 1
ATOM 735 O O . TYR A 1 87 ? -1.613 -7.025 1.833 1.00 98.00 87 TYR A O 1
ATOM 743 N N . CYS A 1 88 ? -1.905 -7.638 -0.304 1.00 97.38 88 CYS A N 1
ATOM 744 C CA . CYS A 1 88 ? -3.335 -7.945 -0.199 1.00 97.38 88 CYS A CA 1
ATOM 745 C C . CYS A 1 88 ? -3.634 -9.237 0.579 1.00 97.38 88 CYS A C 1
ATOM 747 O O . CYS A 1 88 ? -4.798 -9.555 0.803 1.00 97.38 88 CYS A O 1
ATOM 749 N N . THR A 1 89 ? -2.603 -10.005 0.937 1.00 97.00 89 THR A N 1
ATOM 750 C CA . THR A 1 89 ? -2.722 -11.274 1.667 1.00 97.00 89 THR A CA 1
ATOM 751 C C . THR A 1 89 ? -2.022 -11.234 3.027 1.00 97.00 89 THR A C 1
ATOM 753 O O . THR A 1 89 ? -1.874 -12.283 3.654 1.00 97.00 89 THR A O 1
ATOM 756 N N . LEU A 1 90 ? -1.520 -10.071 3.457 1.00 97.06 90 LEU A N 1
ATOM 757 C CA . LEU A 1 90 ? -0.937 -9.909 4.787 1.00 97.06 90 LEU A CA 1
ATOM 758 C C . LEU A 1 90 ? -2.054 -10.007 5.836 1.00 97.06 90 LEU A C 1
ATOM 760 O O . LEU A 1 90 ? -3.055 -9.318 5.683 1.00 97.06 90 LEU A O 1
ATOM 764 N N . PRO A 1 91 ? -1.913 -10.828 6.890 1.00 95.19 91 PRO A N 1
ATOM 765 C CA . PRO A 1 91 ? -2.953 -10.971 7.910 1.00 95.19 91 PRO A CA 1
ATOM 766 C C . PRO A 1 91 ? -3.199 -9.686 8.716 1.00 95.19 91 PRO A C 1
ATOM 768 O O . PRO A 1 91 ? -4.235 -9.565 9.363 1.00 95.19 91 PRO A O 1
ATOM 771 N N . GLU A 1 92 ? -2.254 -8.745 8.706 1.00 93.88 92 GLU A N 1
ATOM 772 C CA . GLU A 1 92 ? -2.384 -7.437 9.344 1.00 93.88 92 GLU A CA 1
ATOM 773 C C . GLU A 1 92 ? -3.210 -6.429 8.518 1.00 93.88 92 GLU A C 1
ATOM 775 O O . GLU A 1 92 ? -3.590 -5.390 9.061 1.00 93.88 92 GLU A O 1
ATOM 780 N N . VAL A 1 93 ? -3.459 -6.698 7.227 1.00 93.38 93 VAL A N 1
ATOM 781 C CA . VAL A 1 93 ? -4.196 -5.828 6.284 1.00 93.38 93 VAL A CA 1
ATOM 782 C C . VAL A 1 93 ? -5.617 -6.339 6.083 1.00 93.38 93 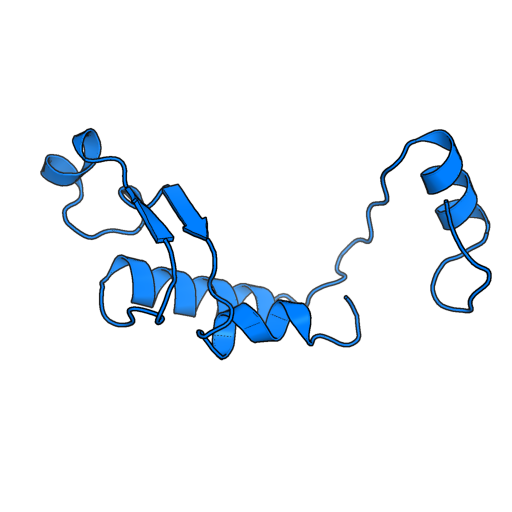VAL A C 1
ATOM 784 O O . VAL A 1 93 ? -6.539 -5.495 6.164 1.00 93.38 93 VAL A O 1
#

Sequence (93 aa):
YTLDNDVLTTEQRQFYEDNGYLLIKKLVSDEDIERFRKEFMRICKREVNPLGAMIMKDESLRSQYGHSEKVVNKVQDFQEDKELFRYCTLPEV

Nearest PDB structures (foldseek):
  2a1x-assembly1_A  TM=9.195E-01  e=8.519E-06  Homo sapiens
  8h8p-assembly1_C  TM=3.930E-01  e=7.215E+00  Candida parapsilosis

Foldseek 3Di:
DDDDDDLDDPVQVVCCVVPVDGDDPCLDPPVLVVLLVVVLQCVLVVVDDFPPKDWDFDVVCCVVQPSGPVGTPDIPPRCSPPSNVVVVVPPSD

pLDDT: mean 94.08, std 5.0, range [74.88, 98.5]

Secondary structure (DSSP, 8-state):
-----SSS-HHHHHHHHHHS----TT-S-HHHHHHHHHHHHHHHTTS---TT-EEEE-GGGHHHHTTSGGGEEEEE--TT-HHHHGGGG-TT-

Organism: NCBI:txid240206

Radius of gyration: 17.54 Å; Cα contacts (8 Å, |Δi|>4): 88; chains: 1; bounding box: 36×26×43 Å

InterPro domains:
  IPR008775 Phytanoyl-CoA dioxygenase-like [PF05721] (16-85)
  IPR047128 Phytanoyl-CoA dioxygenase [PTHR21308] (1-93)

Solvent-accessible surface area (backbone atoms only — not comparable to full-atom values): 5761 Å² total; per-residue (Å²): 135,81,78,94,63,96,85,60,53,72,67,55,48,50,45,25,67,77,66,76,55,80,87,73,83,80,66,69,52,73,69,57,54,51,51,40,51,51,51,51,49,34,39,35,61,63,76,41,80,48,64,82,39,47,76,42,64,46,71,87,41,31,85,82,48,59,56,37,56,88,22,49,79,46,76,41,61,45,72,66,26,71,70,61,35,42,62,83,66,40,93,82,106